Protein AF-A0A0S8HFL8-F1 (afdb_monomer_lite)

Foldseek 3Di:
DVVVVVLVVLVVVLVVLLVVLLVVQVVCVVVVLHDPVLNVQLVVLVVVLVVVLVVLVVCCVVVVDPPVRSSVSSSVSSVVSSVSNVVSVVVRVD

Radius of gyration: 15.22 Å; chains: 1; bounding box: 34×24×44 Å

Structure (mmCIF, N/CA/C/O backbone):
data_AF-A0A0S8HFL8-F1
#
_entry.id   AF-A0A0S8HFL8-F1
#
loop_
_atom_site.group_PDB
_atom_site.id
_atom_site.type_symbol
_atom_site.label_atom_id
_atom_site.label_alt_id
_atom_site.label_comp_id
_atom_site.label_asym_id
_atom_site.label_entity_id
_atom_site.label_seq_id
_atom_site.pdbx_PDB_ins_code
_atom_site.Cartn_x
_atom_site.Cartn_y
_atom_site.Cartn_z
_atom_site.occupancy
_atom_site.B_iso_or_equiv
_atom_site.auth_seq_id
_atom_site.auth_comp_id
_atom_site.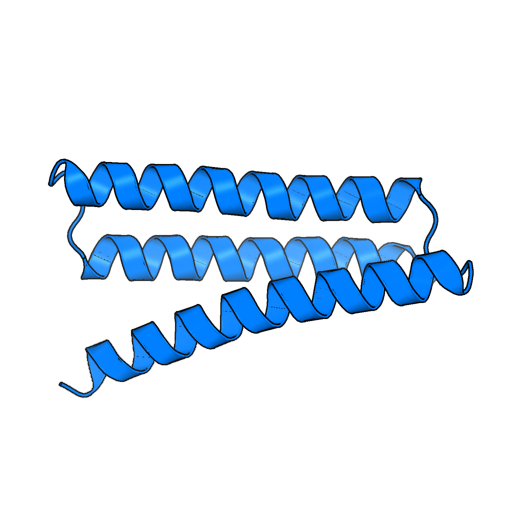auth_asym_id
_atom_site.auth_atom_id
_atom_site.pdbx_PDB_model_num
ATOM 1 N N . MET A 1 1 ? 5.430 -14.925 -23.055 1.00 43.34 1 MET A N 1
ATOM 2 C CA . MET A 1 1 ? 4.021 -14.600 -22.742 1.00 43.34 1 MET A CA 1
ATOM 3 C C . MET A 1 1 ? 3.617 -14.958 -21.310 1.00 43.34 1 MET A C 1
ATOM 5 O O . MET A 1 1 ? 3.230 -14.048 -20.604 1.00 43.34 1 MET A O 1
ATOM 9 N N . GLN A 1 2 ? 3.812 -16.184 -20.798 1.00 39.31 2 GLN A N 1
ATOM 10 C CA . GLN A 1 2 ? 3.352 -16.579 -19.438 1.00 39.31 2 GLN A CA 1
ATOM 11 C C . GLN A 1 2 ? 3.914 -15.781 -18.235 1.00 39.31 2 GLN A C 1
ATOM 13 O O . GLN A 1 2 ? 3.367 -15.842 -17.135 1.00 39.31 2 GLN A O 1
ATOM 18 N N . THR A 1 3 ? 5.024 -15.055 -18.394 1.00 49.19 3 THR A N 1
ATOM 19 C CA . THR A 1 3 ? 5.643 -14.285 -17.297 1.00 49.19 3 THR A CA 1
ATOM 20 C C . THR A 1 3 ? 5.044 -12.886 -17.143 1.00 49.19 3 THR A C 1
ATOM 22 O O . THR A 1 3 ? 5.125 -12.313 -16.063 1.00 49.19 3 THR A O 1
ATOM 25 N N . GLU A 1 4 ? 4.458 -12.317 -18.198 1.00 40.62 4 GLU A N 1
ATOM 26 C CA . GLU A 1 4 ? 3.874 -10.970 -18.145 1.00 40.62 4 GLU A CA 1
ATOM 27 C C . GLU A 1 4 ? 2.466 -10.977 -17.551 1.00 40.62 4 GLU A C 1
ATOM 29 O O . GLU A 1 4 ? 2.168 -10.092 -16.745 1.00 40.62 4 GLU A O 1
ATOM 34 N N . ASP A 1 5 ? 1.677 -12.012 -17.855 1.00 42.31 5 ASP A N 1
ATOM 35 C CA . ASP A 1 5 ? 0.356 -12.247 -17.260 1.00 42.31 5 ASP A CA 1
ATOM 36 C C . ASP A 1 5 ? 0.460 -12.464 -15.747 1.00 42.31 5 ASP A C 1
ATOM 38 O O . ASP A 1 5 ? -0.199 -11.771 -14.977 1.00 42.31 5 ASP A O 1
ATOM 42 N N . ASN A 1 6 ? 1.400 -13.308 -15.305 1.00 53.94 6 ASN A N 1
ATOM 43 C CA . ASN A 1 6 ? 1.667 -13.563 -13.883 1.00 53.94 6 ASN A CA 1
ATOM 44 C C . ASN A 1 6 ? 1.998 -12.292 -13.091 1.00 53.94 6 ASN A C 1
ATOM 46 O O . ASN A 1 6 ? 1.686 -12.175 -11.909 1.00 53.94 6 ASN A O 1
ATOM 50 N N . ILE A 1 7 ? 2.667 -11.334 -13.731 1.00 48.44 7 ILE A N 1
ATOM 51 C CA . ILE A 1 7 ? 3.045 -10.094 -13.069 1.00 48.44 7 ILE A CA 1
ATOM 52 C C . ILE A 1 7 ? 1.850 -9.143 -12.976 1.00 48.44 7 ILE A C 1
ATOM 54 O O . ILE A 1 7 ? 1.619 -8.574 -11.914 1.00 48.44 7 ILE A O 1
ATOM 58 N N . LEU A 1 8 ? 1.080 -8.969 -14.052 1.00 52.06 8 LEU A N 1
ATOM 59 C CA . LEU A 1 8 ? -0.127 -8.134 -14.026 1.00 52.06 8 LEU 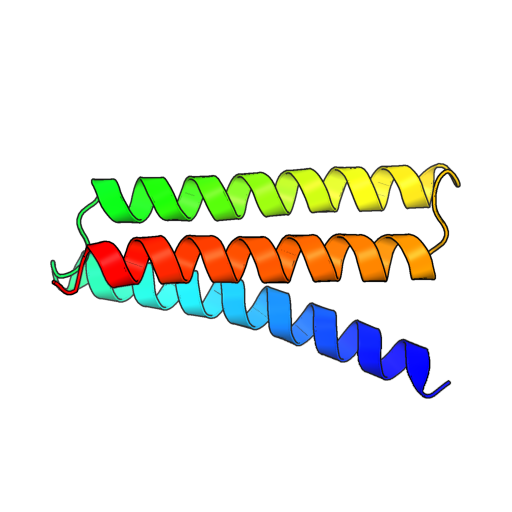A CA 1
ATOM 60 C C . LEU A 1 8 ? -1.157 -8.665 -13.021 1.00 52.06 8 LEU A C 1
ATOM 62 O O . LEU A 1 8 ? -1.721 -7.890 -12.249 1.00 52.06 8 LEU A O 1
ATOM 66 N N . GLU A 1 9 ? -1.323 -9.984 -12.963 1.00 56.72 9 GLU A N 1
ATOM 67 C CA . GLU A 1 9 ? -2.163 -10.659 -11.976 1.00 56.72 9 GLU A CA 1
ATOM 68 C C . GLU A 1 9 ? -1.647 -10.428 -10.542 1.00 56.72 9 GLU A C 1
ATOM 70 O O . GLU A 1 9 ? -2.419 -10.180 -9.617 1.00 56.72 9 GLU A O 1
ATOM 75 N N . PHE A 1 10 ? -0.326 -10.400 -10.349 1.00 56.31 10 PHE A N 1
ATOM 76 C CA . PHE A 1 10 ? 0.299 -10.099 -9.061 1.00 56.31 10 PHE A CA 1
ATOM 77 C C . PHE A 1 10 ? 0.109 -8.638 -8.612 1.00 56.31 10 PHE A C 1
ATOM 79 O O . PHE A 1 10 ? -0.192 -8.398 -7.442 1.00 56.31 10 PHE A O 1
ATOM 86 N N . HIS A 1 11 ? 0.215 -7.662 -9.522 1.00 58.56 11 HIS A N 1
ATOM 87 C CA . HIS A 1 11 ? -0.089 -6.255 -9.217 1.00 58.56 11 HIS A CA 1
ATOM 88 C C . HIS A 1 11 ? -1.565 -6.062 -8.876 1.00 58.56 11 HIS A C 1
ATOM 90 O O . HIS A 1 11 ? -1.878 -5.397 -7.889 1.00 58.56 11 HIS A O 1
ATOM 96 N N . SER A 1 12 ? -2.458 -6.706 -9.634 1.00 63.59 12 SER A N 1
ATOM 97 C CA . SER A 1 12 ? -3.891 -6.717 -9.338 1.00 63.59 12 SER A CA 1
ATOM 98 C C . SER A 1 12 ? -4.152 -7.249 -7.925 1.00 63.59 12 SER A C 1
ATOM 100 O O . SER A 1 12 ? -4.845 -6.600 -7.144 1.00 63.59 12 SER A O 1
ATOM 102 N N . ARG A 1 13 ? -3.498 -8.351 -7.531 1.00 65.50 13 ARG A N 1
ATOM 103 C CA . ARG A 1 13 ? -3.627 -8.935 -6.185 1.00 65.50 13 ARG A CA 1
ATOM 104 C C . ARG A 1 13 ? -3.064 -8.051 -5.072 1.00 65.50 13 ARG A C 1
ATOM 106 O O . ARG A 1 13 ? -3.676 -7.988 -4.011 1.00 65.50 13 ARG A O 1
ATOM 113 N N . ILE A 1 14 ? -1.930 -7.375 -5.272 1.00 69.00 14 ILE A N 1
ATOM 114 C CA . ILE A 1 14 ? -1.361 -6.468 -4.256 1.00 69.00 14 ILE A CA 1
ATOM 115 C C . ILE A 1 14 ? -2.243 -5.239 -4.071 1.00 69.00 14 ILE A C 1
ATOM 117 O O . ILE A 1 14 ? -2.566 -4.900 -2.935 1.00 69.00 14 ILE A O 1
ATOM 121 N N . SER A 1 15 ? -2.654 -4.593 -5.163 1.00 69.31 15 SER A N 1
ATOM 122 C CA . SER A 1 15 ? -3.564 -3.451 -5.089 1.00 69.31 15 SER A CA 1
ATOM 123 C C . SER A 1 15 ? -4.884 -3.853 -4.442 1.00 69.31 15 SER A C 1
ATOM 125 O O . SER A 1 15 ? -5.311 -3.191 -3.503 1.00 69.31 15 SER A O 1
ATOM 127 N N . HIS A 1 16 ? -5.474 -4.975 -4.863 1.00 72.75 16 HIS A N 1
ATOM 128 C CA . HIS A 1 16 ? -6.697 -5.507 -4.268 1.00 72.75 16 HIS A CA 1
ATOM 129 C C . HIS A 1 16 ? -6.541 -5.747 -2.766 1.00 72.75 16 HIS A C 1
ATOM 131 O O . HIS A 1 16 ? -7.381 -5.319 -1.988 1.00 72.75 16 HIS A O 1
ATOM 137 N N . LYS A 1 17 ? -5.429 -6.355 -2.342 1.00 70.50 17 LYS A N 1
ATOM 138 C CA . LYS A 1 17 ? -5.172 -6.624 -0.928 1.00 70.50 17 LYS A CA 1
ATOM 139 C C . LYS A 1 17 ? -4.972 -5.346 -0.114 1.00 70.50 17 LYS A C 1
ATOM 141 O O . LYS A 1 17 ? -5.452 -5.278 1.005 1.00 70.50 17 LYS A O 1
ATOM 146 N N . ILE A 1 18 ? -4.320 -4.322 -0.669 1.00 72.69 18 ILE A N 1
ATOM 147 C CA . ILE A 1 18 ? -4.193 -3.015 -0.008 1.00 72.69 18 ILE A CA 1
ATOM 148 C C . ILE A 1 18 ? -5.563 -2.347 0.142 1.00 72.69 18 ILE A C 1
ATOM 150 O O . ILE A 1 18 ? -5.851 -1.834 1.219 1.00 72.69 18 ILE A O 1
ATOM 154 N N . TYR A 1 19 ? -6.401 -2.359 -0.898 1.00 75.38 19 TYR A N 1
ATOM 155 C CA . TYR A 1 19 ? -7.751 -1.792 -0.822 1.00 75.38 19 TYR A CA 1
ATOM 156 C C . TYR A 1 19 ? -8.638 -2.558 0.158 1.00 75.38 19 TYR A C 1
ATOM 158 O O . TYR A 1 19 ? -9.231 -1.934 1.026 1.00 75.38 19 TYR A O 1
ATOM 166 N N . GLN A 1 20 ? -8.621 -3.890 0.116 1.00 77.94 20 GLN A N 1
ATOM 167 C CA . GLN A 1 20 ? -9.328 -4.728 1.083 1.00 77.94 20 GLN A CA 1
ATOM 168 C C . GLN A 1 20 ? -8.891 -4.414 2.521 1.00 77.94 20 GLN A C 1
ATOM 170 O O . GLN A 1 20 ? -9.718 -4.267 3.410 1.00 77.94 20 GLN A O 1
ATOM 175 N N . THR A 1 21 ? -7.589 -4.254 2.755 1.00 75.12 21 THR A N 1
ATOM 176 C CA . THR A 1 21 ? -7.079 -3.876 4.074 1.00 75.12 21 THR A CA 1
ATOM 177 C C . THR A 1 21 ? -7.512 -2.466 4.488 1.00 75.12 21 THR A C 1
ATOM 179 O O . THR A 1 21 ? -7.713 -2.224 5.672 1.00 75.12 21 THR A O 1
ATOM 182 N N . LEU A 1 22 ? -7.664 -1.523 3.554 1.00 77.75 22 LEU A N 1
ATOM 183 C CA . LEU A 1 22 ? -8.230 -0.205 3.860 1.00 77.75 22 LEU A CA 1
ATOM 184 C C . LEU A 1 22 ? -9.718 -0.292 4.223 1.00 77.75 22 LEU A C 1
ATOM 186 O O . LEU A 1 22 ? -10.129 0.397 5.155 1.00 77.75 22 LEU A O 1
ATOM 190 N N . ASP A 1 23 ? -10.483 -1.150 3.548 1.00 83.31 23 ASP A N 1
ATOM 191 C CA . ASP A 1 23 ? -11.896 -1.393 3.861 1.00 83.31 23 ASP A CA 1
ATOM 192 C C . ASP A 1 23 ? -12.045 -2.032 5.251 1.00 83.31 23 ASP A C 1
ATOM 194 O O . ASP A 1 23 ? -12.763 -1.502 6.092 1.00 83.31 23 ASP A O 1
ATOM 198 N N . GLU A 1 24 ? -11.258 -3.069 5.561 1.00 78.75 24 GLU A N 1
ATOM 199 C CA . GLU A 1 24 ? -11.213 -3.704 6.892 1.00 78.75 24 GLU A CA 1
ATOM 200 C C . GLU A 1 24 ? -10.868 -2.699 8.009 1.00 78.75 24 GLU A C 1
ATOM 202 O O . GLU A 1 24 ? -11.340 -2.814 9.143 1.00 78.75 24 GLU A O 1
ATOM 207 N N . ILE A 1 25 ? -10.050 -1.687 7.697 1.00 80.19 25 ILE A N 1
ATOM 208 C CA . ILE A 1 25 ? -9.727 -0.610 8.637 1.00 80.19 25 ILE A CA 1
ATOM 209 C C . ILE A 1 25 ? -10.898 0.337 8.827 1.00 80.19 25 ILE A C 1
ATOM 211 O O . ILE A 1 25 ? -11.131 0.767 9.956 1.00 80.19 25 ILE A O 1
ATOM 215 N N . SER A 1 26 ? -11.594 0.687 7.746 1.00 81.62 26 SER A N 1
ATOM 216 C CA . SER A 1 26 ? -12.789 1.524 7.815 1.00 81.62 26 SER A CA 1
ATOM 217 C C . SER A 1 26 ? -13.856 0.841 8.666 1.00 81.62 26 SER A C 1
ATOM 219 O O . SER A 1 26 ? -14.303 1.420 9.652 1.00 81.62 26 SER A O 1
ATOM 221 N N . ASP A 1 27 ? -14.150 -0.426 8.372 1.00 84.31 27 ASP A N 1
ATOM 222 C CA . ASP A 1 27 ? -15.124 -1.229 9.111 1.00 84.31 27 ASP A CA 1
ATOM 223 C C . ASP A 1 27 ? -14.738 -1.361 10.590 1.00 84.31 27 ASP A C 1
ATOM 225 O O . ASP A 1 27 ? -15.565 -1.181 11.485 1.00 84.31 27 ASP A O 1
ATOM 229 N N . GLY A 1 28 ? -13.458 -1.624 10.874 1.00 81.44 28 GLY A N 1
ATOM 230 C CA . GLY A 1 28 ? -12.970 -1.708 12.246 1.00 81.44 28 GLY A CA 1
ATOM 231 C C . GLY A 1 28 ? -12.985 -0.366 12.983 1.00 81.44 28 GLY A C 1
ATOM 232 O O . GLY A 1 28 ? -13.139 -0.350 14.204 1.00 81.44 28 GLY A O 1
ATOM 233 N N . MET A 1 29 ? -12.833 0.763 12.285 1.00 81.62 29 MET A N 1
ATOM 234 C CA . MET A 1 29 ? -13.000 2.090 12.885 1.00 81.62 29 MET A CA 1
ATOM 235 C C . MET A 1 29 ? -14.466 2.365 13.220 1.00 81.62 29 MET A C 1
ATOM 237 O O . MET A 1 29 ? -14.748 2.825 14.328 1.00 81.62 29 MET A O 1
ATOM 241 N N . ASP A 1 30 ? -15.381 2.042 12.307 1.00 83.56 30 ASP A N 1
ATOM 242 C CA . ASP A 1 30 ? -16.822 2.229 12.493 1.00 83.56 30 ASP A CA 1
ATOM 243 C C . ASP A 1 30 ? -17.364 1.352 13.628 1.00 83.56 30 ASP A C 1
ATOM 245 O O . ASP A 1 30 ? -18.207 1.784 14.415 1.00 83.56 30 ASP A O 1
ATOM 249 N N . SER A 1 31 ? -16.820 0.142 13.784 1.00 83.94 31 SER A N 1
ATOM 250 C CA . SER A 1 31 ? -17.165 -0.764 14.880 1.00 83.94 31 SER A CA 1
ATOM 251 C C . SER A 1 31 ? -16.447 -0.448 16.202 1.00 83.94 31 SER A C 1
ATOM 253 O O . SER A 1 31 ? -16.680 -1.132 17.198 1.00 83.94 31 SER A O 1
ATOM 255 N N . GLY A 1 32 ? -15.534 0.532 16.224 1.00 79.19 32 GLY A N 1
ATOM 256 C CA . GLY A 1 32 ? -14.724 0.894 17.394 1.00 79.19 32 GLY A CA 1
ATOM 257 C C . GLY A 1 32 ? -13.590 -0.085 17.741 1.00 79.19 32 GLY A C 1
ATOM 258 O O . GLY A 1 32 ? -12.875 0.138 18.719 1.00 79.19 32 GLY A O 1
ATOM 259 N N . ASN A 1 33 ? -13.382 -1.133 16.938 1.00 80.50 33 ASN A N 1
ATOM 260 C CA . ASN A 1 33 ? -12.331 -2.141 17.134 1.00 80.50 33 ASN A CA 1
ATOM 261 C C . ASN A 1 33 ? -10.937 -1.623 16.748 1.00 80.50 33 ASN A C 1
ATOM 263 O O . ASN A 1 33 ? -9.922 -2.088 17.264 1.00 80.50 33 ASN A O 1
ATOM 267 N N . ILE A 1 34 ? -10.870 -0.644 15.846 1.00 82.38 34 ILE A N 1
ATOM 268 C CA . ILE A 1 34 ? -9.632 -0.013 15.397 1.00 82.38 34 ILE A CA 1
ATOM 269 C C . ILE A 1 34 ? -9.637 1.442 15.833 1.00 82.38 34 ILE A C 1
ATOM 271 O O . ILE A 1 34 ? -10.443 2.263 15.404 1.00 82.38 34 ILE A O 1
ATOM 275 N N . THR A 1 35 ? -8.659 1.799 16.659 1.00 85.56 35 THR A N 1
ATOM 276 C CA . THR A 1 35 ? -8.496 3.193 17.070 1.00 85.56 35 THR A CA 1
ATOM 277 C C . THR A 1 35 ? -7.981 4.057 15.918 1.00 85.56 35 THR A C 1
ATOM 279 O O . THR A 1 35 ? -7.153 3.636 15.103 1.00 85.56 35 THR A O 1
ATOM 282 N N . THR A 1 36 ? -8.329 5.344 15.931 1.00 84.44 36 THR A N 1
ATOM 283 C CA . THR A 1 36 ? -7.790 6.355 15.003 1.00 84.44 36 THR A CA 1
ATOM 284 C C . THR A 1 36 ? -6.255 6.372 14.965 1.00 84.44 36 THR A C 1
ATOM 286 O O . THR A 1 36 ? -5.648 6.699 13.942 1.00 84.44 36 THR A O 1
ATOM 289 N N . ARG A 1 37 ? -5.587 6.021 16.074 1.00 86.88 37 ARG A N 1
ATOM 290 C CA . ARG A 1 37 ? -4.121 5.921 16.140 1.00 86.88 37 ARG A CA 1
ATOM 291 C C . ARG A 1 37 ? -3.594 4.780 15.268 1.00 86.88 37 ARG A C 1
ATOM 293 O O . ARG A 1 37 ? -2.596 4.970 14.574 1.00 86.88 37 ARG A O 1
ATOM 300 N N . VAL A 1 38 ? -4.247 3.623 15.314 1.00 85.81 38 VAL A N 1
ATOM 301 C CA . VAL A 1 38 ? -3.897 2.432 14.528 1.00 85.81 38 VAL A CA 1
ATOM 302 C C . VAL A 1 38 ? -4.162 2.688 13.050 1.00 85.81 38 VAL A C 1
ATOM 304 O O . VAL A 1 38 ? -3.244 2.550 12.242 1.00 85.81 38 VAL A O 1
ATOM 307 N N . ALA A 1 39 ? -5.342 3.208 12.712 1.00 83.19 39 ALA A N 1
ATOM 308 C CA . ALA A 1 39 ? -5.675 3.576 11.340 1.00 83.19 39 ALA A CA 1
ATOM 309 C C . ALA A 1 39 ? -4.651 4.559 10.740 1.00 83.19 39 ALA A C 1
ATOM 311 O O . ALA A 1 39 ? -4.133 4.347 9.644 1.00 83.19 39 ALA A O 1
ATOM 312 N N . LYS A 1 40 ? -4.237 5.589 11.498 1.00 87.38 40 LYS A N 1
ATOM 313 C CA . LYS A 1 40 ? -3.176 6.521 11.070 1.00 87.38 40 LYS A CA 1
ATOM 314 C C . LYS A 1 40 ? -1.830 5.834 10.819 1.00 87.38 40 LYS A 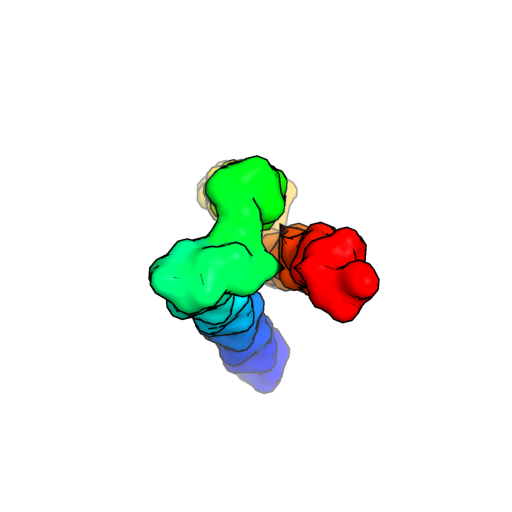C 1
ATOM 316 O O . LYS A 1 40 ? -1.119 6.242 9.898 1.00 87.38 40 LYS A O 1
ATOM 321 N N . LYS A 1 41 ? -1.446 4.832 11.621 1.00 88.81 41 LYS A N 1
ATOM 322 C CA . LYS A 1 41 ? -0.210 4.062 11.387 1.00 88.81 41 LYS A CA 1
ATOM 323 C C . LYS A 1 41 ? -0.290 3.300 10.065 1.00 88.81 41 LYS A C 1
ATOM 325 O O . LYS A 1 41 ? 0.665 3.350 9.294 1.00 88.81 41 LYS A O 1
ATOM 330 N N . ILE A 1 42 ? -1.422 2.659 9.787 1.00 85.56 42 ILE A N 1
ATOM 331 C CA . ILE A 1 42 ? -1.611 1.880 8.562 1.00 85.56 42 ILE A CA 1
ATOM 332 C C . ILE A 1 42 ? -1.640 2.787 7.329 1.00 85.56 42 ILE A C 1
ATOM 334 O O . ILE A 1 42 ? -0.875 2.566 6.389 1.00 85.56 42 ILE A O 1
ATOM 338 N N . ILE A 1 43 ? -2.413 3.876 7.364 1.00 85.06 43 ILE A N 1
ATOM 339 C CA . ILE A 1 43 ? -2.474 4.856 6.268 1.00 85.06 43 ILE A CA 1
ATOM 340 C C . ILE A 1 43 ? -1.074 5.382 5.921 1.00 85.06 43 ILE A C 1
ATOM 342 O O . ILE A 1 43 ? -0.753 5.564 4.747 1.00 85.06 43 ILE A O 1
ATOM 346 N N . ARG A 1 44 ? -0.200 5.602 6.915 1.00 87.81 44 ARG A N 1
ATOM 347 C CA . ARG A 1 44 ? 1.195 6.003 6.658 1.00 87.81 44 ARG A CA 1
ATOM 348 C C . ARG A 1 44 ? 1.961 4.952 5.852 1.00 87.81 44 ARG A C 1
ATOM 350 O O . ARG A 1 44 ? 2.674 5.334 4.931 1.00 87.81 44 ARG A O 1
ATOM 357 N N . LYS A 1 45 ? 1.799 3.659 6.151 1.00 88.69 45 LYS A N 1
ATOM 358 C CA . LYS A 1 45 ? 2.461 2.569 5.411 1.00 88.69 45 LYS A CA 1
ATOM 359 C C . LYS A 1 45 ? 1.970 2.483 3.967 1.00 88.69 45 LYS A C 1
ATOM 361 O O . LYS A 1 45 ? 2.792 2.356 3.061 1.00 88.69 45 LYS A O 1
ATOM 366 N N . VAL A 1 46 ? 0.665 2.646 3.747 1.00 84.94 46 VAL A N 1
ATOM 367 C CA . VAL A 1 46 ? 0.076 2.688 2.397 1.00 84.94 46 VAL A CA 1
ATOM 368 C C . VAL A 1 46 ? 0.585 3.898 1.606 1.00 84.94 46 VAL A C 1
ATOM 370 O O . VAL A 1 46 ? 0.976 3.761 0.449 1.00 84.94 46 VAL A O 1
ATOM 373 N N . LYS A 1 47 ? 0.672 5.081 2.232 1.00 81.88 47 LYS A N 1
ATOM 374 C CA . LYS A 1 47 ? 1.242 6.281 1.594 1.00 81.88 47 LYS A CA 1
ATOM 375 C C . LYS A 1 47 ? 2.700 6.086 1.181 1.00 81.88 47 LYS A C 1
ATOM 377 O O . LYS A 1 47 ? 3.066 6.471 0.075 1.00 81.88 47 LYS A O 1
ATOM 382 N N . THR A 1 48 ? 3.522 5.476 2.037 1.00 85.69 48 THR A N 1
ATOM 383 C CA . THR A 1 48 ? 4.917 5.157 1.696 1.00 85.69 48 THR A CA 1
ATOM 384 C C . THR A 1 48 ? 4.996 4.224 0.490 1.00 85.69 48 THR A C 1
ATOM 386 O O . THR A 1 48 ? 5.787 4.481 -0.412 1.00 85.69 48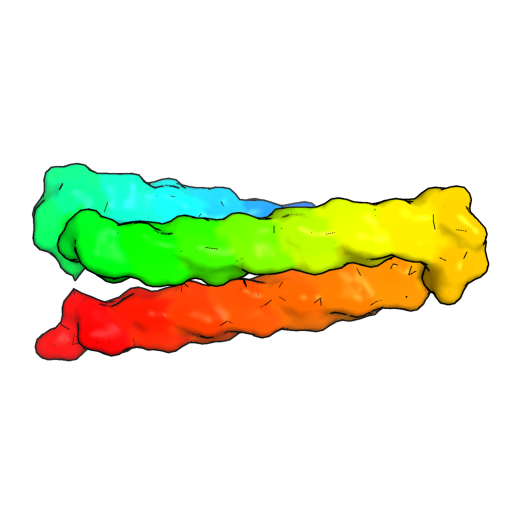 THR A O 1
ATOM 389 N N . PHE A 1 49 ? 4.152 3.190 0.435 1.00 84.94 49 PHE A N 1
ATOM 390 C CA . PHE A 1 49 ? 4.097 2.292 -0.717 1.00 84.94 49 PHE A CA 1
ATOM 391 C C . PHE A 1 49 ? 3.728 3.027 -2.014 1.00 84.94 49 PHE A C 1
ATOM 393 O O . PHE A 1 49 ? 4.433 2.874 -3.010 1.00 84.94 49 PHE A O 1
ATOM 400 N N . ASN A 1 50 ? 2.687 3.867 -1.997 1.00 78.69 50 ASN A N 1
ATOM 401 C CA . ASN A 1 50 ? 2.287 4.644 -3.176 1.00 78.69 50 ASN A CA 1
ATOM 402 C C . ASN A 1 50 ? 3.412 5.561 -3.670 1.00 78.69 50 ASN A C 1
ATOM 404 O O . ASN A 1 50 ? 3.703 5.578 -4.862 1.00 78.69 50 ASN A O 1
ATOM 408 N N . TYR A 1 51 ? 4.108 6.241 -2.757 1.00 77.69 51 TYR A N 1
ATOM 409 C CA . TYR A 1 51 ? 5.258 7.072 -3.110 1.00 77.69 51 TYR A CA 1
ATOM 410 C C . TYR A 1 51 ? 6.399 6.253 -3.738 1.00 77.69 51 TYR A C 1
ATOM 412 O O . TYR A 1 51 ? 6.960 6.633 -4.764 1.00 77.69 51 TYR A O 1
ATOM 420 N N . SER A 1 52 ? 6.731 5.091 -3.164 1.00 83.75 52 SER A N 1
ATOM 421 C CA . SER A 1 52 ? 7.734 4.190 -3.745 1.00 83.75 52 SER A CA 1
ATOM 422 C C . SER A 1 52 ? 7.326 3.686 -5.130 1.00 83.75 52 SER A C 1
ATOM 424 O O . SER A 1 52 ? 8.170 3.610 -6.021 1.00 83.75 52 SER A O 1
ATOM 426 N N . ARG A 1 53 ? 6.043 3.376 -5.336 1.00 82.00 53 ARG A N 1
ATOM 427 C CA . ARG A 1 53 ? 5.507 2.982 -6.642 1.00 82.00 53 ARG A CA 1
ATOM 428 C C . ARG A 1 53 ? 5.665 4.103 -7.670 1.00 82.00 53 ARG A C 1
ATOM 430 O O . ARG A 1 53 ? 6.178 3.842 -8.753 1.00 82.00 53 ARG A O 1
ATOM 437 N N . GLU A 1 54 ? 5.297 5.337 -7.333 1.00 82.88 54 GLU A N 1
ATOM 438 C CA . GLU A 1 54 ? 5.463 6.498 -8.222 1.00 82.88 54 GLU A CA 1
ATOM 439 C C . GLU A 1 54 ? 6.929 6.698 -8.629 1.00 82.88 54 GLU A C 1
ATOM 441 O O . GLU A 1 54 ? 7.228 6.863 -9.812 1.00 82.88 54 GLU A O 1
ATOM 446 N N . GLN A 1 55 ? 7.864 6.582 -7.681 1.00 86.12 55 GLN A N 1
ATOM 447 C CA . GLN A 1 55 ? 9.295 6.648 -7.986 1.00 86.12 55 GLN A CA 1
ATOM 448 C C . GLN A 1 55 ? 9.755 5.527 -8.926 1.00 86.12 55 GLN A C 1
ATOM 450 O O . GLN A 1 55 ? 10.583 5.759 -9.805 1.00 86.12 55 GLN A O 1
ATOM 455 N N . LEU A 1 56 ? 9.255 4.303 -8.747 1.00 85.62 56 LEU A N 1
ATOM 456 C CA . LEU A 1 56 ? 9.590 3.175 -9.618 1.00 85.62 56 LEU A CA 1
ATOM 457 C C . LEU A 1 56 ? 9.044 3.374 -11.035 1.00 85.62 56 LEU A C 1
ATOM 459 O O . LEU A 1 56 ? 9.759 3.096 -12.000 1.00 85.62 56 LEU A O 1
ATOM 463 N N . MET A 1 57 ? 7.824 3.901 -11.161 1.00 83.38 57 MET A N 1
ATOM 464 C CA . MET A 1 57 ? 7.244 4.262 -12.455 1.00 83.38 57 MET A CA 1
ATOM 465 C C . MET A 1 57 ? 8.053 5.369 -13.137 1.00 83.38 57 MET A C 1
ATOM 467 O O . MET A 1 57 ? 8.335 5.264 -14.329 1.00 83.38 57 MET A O 1
ATOM 471 N N . GLU A 1 58 ? 8.512 6.379 -12.394 1.00 86.88 58 GLU A N 1
ATOM 472 C CA . GLU A 1 58 ? 9.354 7.448 -12.943 1.00 86.88 58 GLU A CA 1
ATOM 473 C C . GLU A 1 58 ? 10.727 6.933 -13.396 1.00 86.88 58 GLU A C 1
ATOM 475 O O . GLU A 1 58 ? 11.196 7.262 -14.488 1.00 86.88 58 GLU A O 1
ATOM 480 N N . LYS A 1 59 ? 11.356 6.050 -12.612 1.00 87.00 59 LYS A N 1
ATOM 481 C CA . LYS A 1 59 ? 12.599 5.369 -13.010 1.00 87.00 59 LYS A CA 1
ATOM 482 C C . LYS A 1 59 ? 12.411 4.552 -14.285 1.00 87.00 59 LYS A C 1
ATOM 484 O O . LYS A 1 59 ? 13.325 4.466 -15.100 1.00 87.00 59 LYS A O 1
ATOM 489 N N . HIS A 1 60 ? 11.245 3.936 -14.469 1.00 87.44 60 HIS A N 1
ATOM 490 C CA . HIS A 1 60 ? 10.957 3.192 -15.690 1.00 87.44 60 HIS A CA 1
ATOM 491 C C . HIS A 1 60 ? 10.755 4.133 -16.881 1.00 87.44 60 HIS A C 1
ATOM 493 O O . HIS A 1 60 ? 11.366 3.932 -17.929 1.00 87.44 60 HIS A O 1
ATOM 499 N N . ARG A 1 61 ? 9.971 5.202 -16.693 1.00 84.44 61 ARG A N 1
ATOM 500 C CA . ARG A 1 61 ? 9.713 6.239 -17.703 1.00 84.44 61 ARG A CA 1
ATOM 501 C C . ARG A 1 61 ? 11.001 6.895 -18.205 1.00 84.44 61 ARG A C 1
ATOM 503 O O . ARG A 1 61 ? 11.121 7.180 -19.390 1.00 84.44 61 ARG A O 1
ATOM 510 N N . THR A 1 62 ? 11.969 7.095 -17.314 1.00 94.19 62 THR A N 1
ATOM 511 C CA . THR A 1 62 ? 13.290 7.674 -17.618 1.00 94.19 62 THR A CA 1
ATOM 512 C C . THR A 1 62 ? 14.322 6.646 -18.099 1.00 94.19 62 THR A C 1
ATOM 514 O O . THR A 1 62 ? 15.476 6.997 -18.330 1.00 94.19 62 THR A O 1
ATOM 517 N N . GLY A 1 63 ? 13.938 5.374 -18.254 1.00 91.19 63 GLY A N 1
ATOM 518 C CA . GLY A 1 63 ? 14.817 4.307 -18.743 1.00 91.19 63 GLY A CA 1
ATOM 519 C C . GLY A 1 63 ? 15.857 3.807 -17.734 1.00 91.19 63 GLY A C 1
ATOM 520 O O . GLY A 1 63 ? 16.689 2.974 -18.083 1.00 91.19 63 GLY A O 1
ATOM 521 N N . GLN A 1 64 ? 15.810 4.262 -16.478 1.00 92.94 64 GLN A N 1
ATOM 522 C CA . GLN A 1 64 ? 16.728 3.838 -15.413 1.00 92.94 64 GLN A CA 1
ATOM 523 C C . GLN A 1 64 ? 16.465 2.405 -14.930 1.00 92.94 64 GLN A C 1
ATOM 525 O O . GLN A 1 64 ? 17.350 1.767 -14.359 1.00 92.94 64 GLN A O 1
ATOM 530 N N . ILE A 1 65 ? 15.250 1.887 -15.133 1.00 89.69 65 ILE A N 1
ATOM 531 C CA . ILE A 1 65 ? 14.889 0.502 -14.826 1.00 89.69 65 ILE A CA 1
ATOM 532 C C . ILE A 1 65 ? 14.034 -0.096 -15.947 1.00 89.69 65 ILE A C 1
ATOM 534 O O . ILE A 1 65 ? 13.167 0.561 -16.529 1.00 89.69 65 ILE A O 1
ATOM 538 N N . SER A 1 66 ? 14.262 -1.375 -16.247 1.00 90.25 66 SER A N 1
ATOM 539 C CA . SER A 1 66 ? 13.427 -2.111 -17.197 1.00 90.25 66 SER A CA 1
ATOM 540 C C . SER A 1 66 ? 12.017 -2.323 -16.643 1.00 90.25 66 SER A C 1
ATOM 542 O O . SER A 1 66 ? 11.818 -2.384 -15.428 1.00 90.25 66 SER A O 1
ATOM 544 N N . LEU A 1 67 ? 11.039 -2.526 -17.531 1.00 83.25 67 LEU A N 1
ATOM 545 C CA . LEU A 1 67 ? 9.659 -2.844 -17.145 1.00 83.25 67 LEU A CA 1
ATOM 546 C C . LEU A 1 67 ? 9.604 -4.054 -16.194 1.00 83.25 67 LEU A C 1
ATOM 548 O O . LEU A 1 67 ? 8.905 -4.032 -15.182 1.00 83.25 67 LEU A O 1
ATOM 552 N N . LYS A 1 68 ? 10.400 -5.095 -16.480 1.00 86.44 68 LYS A N 1
ATOM 553 C CA . LYS A 1 68 ? 10.535 -6.286 -15.627 1.00 86.44 68 LYS A CA 1
ATOM 554 C C . LYS A 1 68 ? 11.120 -5.945 -14.251 1.00 86.44 68 LYS A C 1
ATOM 556 O O . LYS A 1 68 ? 10.635 -6.453 -13.245 1.00 86.44 68 LYS A O 1
ATOM 561 N N . GLY A 1 69 ? 12.144 -5.092 -14.196 1.00 83.19 69 GLY A N 1
ATOM 562 C CA . GLY A 1 69 ? 12.754 -4.651 -12.940 1.00 83.19 69 GLY A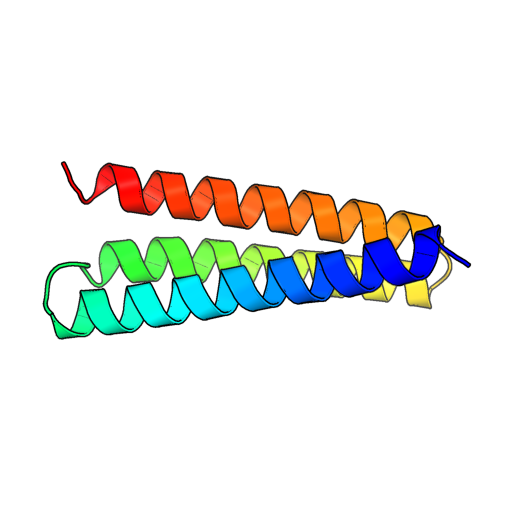 CA 1
ATOM 563 C C . GLY A 1 69 ? 11.802 -3.814 -12.081 1.00 83.19 69 GLY A C 1
ATOM 564 O O . GLY A 1 69 ? 11.704 -4.058 -10.881 1.00 83.19 69 GLY A O 1
ATOM 565 N N . MET A 1 70 ? 11.060 -2.885 -12.697 1.00 86.75 70 MET A N 1
ATOM 566 C CA . MET A 1 70 ? 10.041 -2.059 -12.033 1.00 86.75 70 MET A CA 1
ATOM 567 C C . MET A 1 70 ? 8.978 -2.937 -11.375 1.00 86.75 70 MET A C 1
ATOM 569 O O . MET A 1 70 ? 8.730 -2.820 -10.179 1.00 86.75 70 MET A O 1
ATOM 573 N N . LYS A 1 71 ? 8.429 -3.874 -12.151 1.00 80.94 71 LYS A N 1
ATOM 574 C CA . LYS A 1 71 ? 7.431 -4.848 -11.712 1.00 80.94 71 LYS A CA 1
ATOM 575 C C . LYS A 1 71 ? 7.884 -5.658 -10.486 1.00 80.94 71 LYS A C 1
ATOM 577 O O . LYS A 1 71 ? 7.157 -5.769 -9.503 1.00 80.94 71 LYS A O 1
ATOM 582 N N . ILE A 1 72 ? 9.113 -6.183 -10.504 1.00 84.00 72 ILE A N 1
ATOM 583 C CA . ILE A 1 72 ? 9.682 -6.935 -9.368 1.00 84.00 72 ILE A CA 1
ATOM 584 C C . ILE A 1 72 ? 9.847 -6.037 -8.133 1.00 84.00 72 ILE A C 1
ATOM 586 O O . ILE A 1 72 ? 9.542 -6.460 -7.018 1.00 84.00 72 ILE A O 1
ATOM 590 N N . ALA A 1 73 ? 10.351 -4.815 -8.316 1.00 84.06 73 ALA A N 1
ATOM 591 C CA . ALA A 1 73 ? 10.584 -3.878 -7.221 1.00 84.06 73 ALA A CA 1
ATOM 592 C C . ALA A 1 73 ? 9.272 -3.425 -6.562 1.00 84.06 73 ALA A C 1
ATOM 594 O O . ALA A 1 73 ? 9.162 -3.443 -5.337 1.00 84.06 73 ALA A O 1
ATOM 595 N N . GLU A 1 74 ? 8.265 -3.085 -7.365 1.00 83.62 74 GLU A N 1
ATOM 596 C CA . GLU A 1 74 ? 6.933 -2.711 -6.889 1.00 83.62 74 GLU A CA 1
ATOM 597 C C . GLU A 1 74 ? 6.262 -3.894 -6.183 1.00 83.62 74 GLU A C 1
ATOM 599 O O . GLU A 1 74 ? 5.713 -3.734 -5.094 1.00 83.62 74 GLU A O 1
ATOM 604 N N . GLY A 1 75 ? 6.397 -5.101 -6.736 1.00 83.44 75 GLY A N 1
ATOM 605 C CA . GLY A 1 75 ? 5.902 -6.316 -6.108 1.00 83.44 75 GLY A CA 1
ATOM 606 C C . GLY A 1 75 ? 6.481 -6.571 -4.711 1.00 83.44 75 GLY A C 1
ATOM 607 O O . GLY A 1 75 ? 5.740 -6.848 -3.766 1.00 83.44 75 GLY A O 1
ATOM 608 N N . LYS A 1 76 ? 7.802 -6.417 -4.550 1.00 85.19 76 LYS A N 1
ATOM 609 C CA . LYS A 1 76 ? 8.473 -6.522 -3.242 1.00 85.19 76 LYS A CA 1
ATOM 610 C C . LYS A 1 76 ? 8.023 -5.428 -2.274 1.00 85.19 76 LYS A C 1
ATOM 612 O O . LYS A 1 76 ? 7.743 -5.722 -1.114 1.00 85.19 76 LYS A O 1
ATOM 617 N N . ALA A 1 77 ? 7.922 -4.185 -2.746 1.00 84.69 77 ALA A N 1
ATOM 618 C CA . ALA A 1 77 ? 7.458 -3.064 -1.931 1.00 84.69 77 ALA A CA 1
ATOM 619 C C . ALA A 1 77 ? 6.017 -3.279 -1.435 1.00 84.69 77 ALA A C 1
ATOM 621 O O . ALA A 1 77 ? 5.712 -3.003 -0.274 1.00 84.69 77 ALA A O 1
ATOM 622 N N . GLY A 1 78 ? 5.144 -3.831 -2.282 1.00 83.38 78 GLY A N 1
ATOM 623 C CA . GLY A 1 78 ? 3.766 -4.149 -1.917 1.00 83.38 78 GLY A CA 1
ATOM 624 C C . GLY A 1 78 ? 3.669 -5.287 -0.901 1.00 83.38 78 GLY A C 1
ATOM 625 O O . GLY A 1 78 ? 2.946 -5.160 0.086 1.00 83.38 78 GLY A O 1
ATOM 626 N N . GLN A 1 79 ? 4.455 -6.358 -1.067 1.00 84.94 79 GLN A N 1
ATOM 627 C CA . GLN A 1 79 ? 4.552 -7.427 -0.062 1.00 84.94 79 GLN A CA 1
ATOM 628 C C . GLN A 1 79 ? 5.014 -6.897 1.301 1.00 84.94 79 GLN A C 1
ATOM 630 O O . GLN A 1 79 ? 4.441 -7.259 2.329 1.00 84.94 79 GLN A O 1
ATOM 635 N N . GLN A 1 80 ? 6.015 -6.015 1.313 1.00 86.81 80 GLN A N 1
ATOM 636 C CA . GLN A 1 80 ? 6.500 -5.392 2.542 1.00 86.81 80 GLN A CA 1
ATOM 637 C C . GLN A 1 80 ? 5.432 -4.505 3.192 1.00 86.81 80 GLN A C 1
ATOM 639 O O . GLN A 1 80 ? 5.262 -4.548 4.408 1.00 86.81 80 GLN A O 1
ATOM 644 N N . CYS A 1 81 ? 4.679 -3.739 2.396 1.00 86.50 81 CYS A N 1
ATOM 645 C CA . CYS A 1 81 ? 3.565 -2.933 2.891 1.00 86.50 81 CYS A CA 1
ATOM 646 C C . CYS A 1 81 ? 2.519 -3.808 3.596 1.00 86.50 81 CYS A C 1
ATOM 648 O O . CYS A 1 81 ? 2.189 -3.555 4.752 1.00 86.50 81 CYS A O 1
ATOM 650 N N . ILE A 1 82 ? 2.075 -4.887 2.944 1.00 84.88 82 ILE A N 1
ATOM 651 C CA . ILE A 1 82 ? 1.103 -5.833 3.509 1.00 84.88 82 ILE A CA 1
ATOM 652 C C . ILE A 1 82 ? 1.625 -6.449 4.813 1.00 84.88 82 ILE A C 1
ATOM 654 O O . ILE A 1 82 ? 0.890 -6.532 5.794 1.00 84.88 82 ILE A O 1
ATOM 658 N N . HIS A 1 83 ? 2.896 -6.855 4.852 1.00 88.56 83 HIS A N 1
ATOM 659 C CA . HIS A 1 83 ? 3.500 -7.420 6.059 1.00 88.56 83 HIS A CA 1
ATOM 660 C C . HIS A 1 83 ? 3.477 -6.434 7.238 1.00 88.56 83 HIS A C 1
ATOM 662 O O . HIS A 1 83 ? 3.078 -6.795 8.345 1.00 88.56 83 HIS A O 1
ATOM 668 N N . GLU A 1 84 ? 3.859 -5.180 6.998 1.00 88.69 84 GLU A N 1
ATOM 669 C CA . GLU A 1 84 ? 3.852 -4.126 8.016 1.00 88.69 84 GLU A CA 1
ATOM 670 C C . GLU A 1 84 ? 2.439 -3.823 8.523 1.00 88.69 84 GLU A C 1
ATOM 672 O O . GLU A 1 84 ? 2.252 -3.598 9.717 1.00 88.69 84 GLU A O 1
ATOM 677 N N . ILE A 1 85 ? 1.439 -3.834 7.638 1.00 86.56 85 ILE A N 1
ATOM 678 C CA . ILE A 1 85 ? 0.047 -3.622 8.040 1.00 86.56 85 ILE A CA 1
ATOM 679 C C . ILE A 1 85 ? -0.457 -4.784 8.894 1.00 86.56 85 ILE A C 1
ATOM 681 O O . ILE A 1 85 ? -0.995 -4.545 9.973 1.00 86.56 85 ILE A O 1
ATOM 685 N N . ASN A 1 86 ? -0.219 -6.027 8.471 1.00 85.50 86 ASN A N 1
ATOM 686 C CA . ASN A 1 86 ? -0.599 -7.208 9.246 1.00 85.50 86 ASN A CA 1
ATOM 687 C C . ASN A 1 86 ? 0.033 -7.198 10.640 1.00 85.50 86 ASN A C 1
ATOM 689 O O . ASN A 1 86 ? -0.621 -7.557 11.614 1.00 85.50 86 ASN A O 1
ATOM 693 N N . LYS A 1 87 ? 1.286 -6.743 10.755 1.00 88.88 87 LYS A N 1
ATOM 694 C CA . LYS A 1 87 ? 1.952 -6.573 12.047 1.00 88.88 87 LYS A CA 1
ATOM 695 C C . LYS A 1 87 ? 1.243 -5.537 12.923 1.00 88.88 87 LYS A C 1
ATOM 697 O O . LYS A 1 87 ? 0.992 -5.807 14.090 1.00 88.88 87 LYS A O 1
ATOM 702 N N . ILE A 1 88 ? 0.886 -4.381 12.358 1.00 86.56 88 ILE A N 1
ATOM 703 C CA . ILE A 1 88 ? 0.135 -3.343 13.080 1.00 86.56 88 ILE A CA 1
ATOM 704 C C . ILE A 1 88 ? -1.227 -3.875 13.537 1.00 86.56 88 ILE A C 1
ATOM 706 O O . ILE A 1 88 ? -1.626 -3.593 14.658 1.00 86.56 88 ILE A O 1
ATOM 710 N N . MET A 1 89 ? -1.930 -4.636 12.698 1.00 81.56 89 MET A N 1
ATOM 711 C CA . MET A 1 89 ? -3.223 -5.233 13.048 1.00 81.56 89 MET A CA 1
ATOM 712 C C . MET A 1 89 ? -3.086 -6.282 14.159 1.00 81.56 89 MET A C 1
ATOM 714 O O .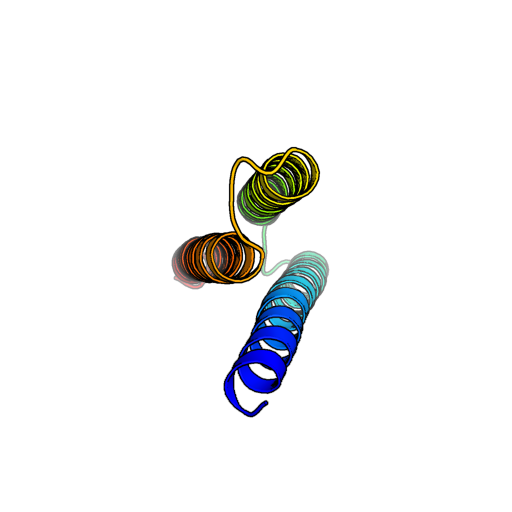 MET A 1 89 ? -3.853 -6.269 15.118 1.00 81.56 89 MET A O 1
ATOM 718 N N . ALA A 1 90 ? -2.062 -7.137 14.087 1.00 82.94 90 ALA A N 1
ATOM 719 C CA . ALA A 1 90 ? -1.784 -8.136 15.116 1.00 82.94 90 ALA A CA 1
ATOM 720 C C . ALA A 1 90 ? -1.449 -7.514 16.483 1.00 82.94 90 ALA A C 1
ATOM 722 O O . ALA A 1 90 ? -1.807 -8.090 17.498 1.00 82.94 90 ALA A O 1
ATOM 723 N N . GLU A 1 91 ? -0.811 -6.338 16.526 1.00 79.00 91 GLU A N 1
ATOM 724 C CA . GLU A 1 91 ? -0.535 -5.595 17.771 1.00 79.00 91 GLU A CA 1
ATOM 725 C C . GLU A 1 91 ? -1.804 -5.064 18.470 1.00 79.00 91 GLU A C 1
ATOM 727 O O . GLU A 1 91 ? -1.720 -4.609 19.608 1.00 79.00 91 GLU A O 1
ATOM 732 N N . VAL A 1 92 ? -2.955 -5.059 17.790 1.00 71.50 92 VAL A N 1
ATOM 733 C CA . VAL A 1 92 ? -4.198 -4.405 18.247 1.00 71.50 92 VAL A CA 1
ATOM 734 C C . VAL A 1 92 ? -5.281 -5.422 18.603 1.00 71.50 92 VAL A C 1
ATOM 736 O O . VAL A 1 92 ? -6.170 -5.110 19.384 1.00 71.50 92 VAL A O 1
ATOM 739 N N . CYS A 1 93 ? -5.192 -6.641 18.069 1.00 57.72 93 CYS A N 1
ATOM 740 C CA . CYS A 1 93 ? -6.069 -7.759 18.420 1.00 57.72 93 CYS A CA 1
ATOM 741 C C . CYS A 1 93 ? -5.599 -8.559 19.658 1.00 57.72 93 CYS A C 1
ATOM 743 O O . CYS A 1 93 ? -6.100 -9.663 19.869 1.00 57.72 93 CYS A O 1
ATOM 745 N N . VAL A 1 94 ? -4.645 -8.035 20.444 1.00 48.19 94 VAL A N 1
ATOM 746 C CA . VAL A 1 94 ? -4.208 -8.578 21.751 1.00 48.19 94 VAL A CA 1
ATOM 747 C C . VAL A 1 94 ? -4.836 -7.763 22.871 1.00 48.19 94 VAL A C 1
ATOM 749 O O . VAL A 1 94 ? -5.316 -8.385 23.841 1.00 48.19 94 VAL A O 1
#

Secondary structure (DSSP, 8-state):
-HHHHHHHHHHHHHHHHHHHHHHHHHHHHHTTSS-HHHHHHHHHHHHHHHHHHHHHHHHHHTTSS-HHHHHHHHHHHHHHHHHHHHHHHHTT--

pLDDT: mean 78.29, std 12.86, range [39.31, 94.19]

Sequence (94 aa):
MQTEDNILEFHSRISHKIYQTLDEISDGMDSGNITTRVAKKIIRKVKTFNYSREQLMEKHRTGQISLKGMKIAEGKAGQQCIHEINKIMAEVCV